Protein AF-A0A2D6B2A4-F1 (afdb_monomer_lite)

Structure (mmCIF, N/CA/C/O backbone):
data_AF-A0A2D6B2A4-F1
#
_entry.id   AF-A0A2D6B2A4-F1
#
loop_
_atom_site.group_PDB
_atom_site.id
_atom_site.type_symbol
_atom_site.label_atom_id
_atom_site.label_alt_id
_atom_site.label_comp_id
_atom_site.label_asym_id
_atom_site.label_entity_id
_atom_site.label_seq_id
_atom_site.pdbx_PDB_ins_code
_atom_site.Cartn_x
_atom_site.Cartn_y
_atom_site.Cartn_z
_atom_site.occupancy
_atom_site.B_iso_or_equiv
_atom_site.auth_seq_id
_atom_site.auth_comp_id
_atom_site.auth_asym_id
_atom_site.auth_atom_id
_atom_site.pdbx_PDB_model_num
ATOM 1 N N . MET A 1 1 ? -21.031 -24.239 17.973 1.00 47.69 1 MET A N 1
ATOM 2 C CA . MET A 1 1 ? -19.742 -23.607 17.623 1.00 47.69 1 MET A CA 1
ATOM 3 C C . MET A 1 1 ? -19.988 -22.759 16.378 1.00 47.69 1 MET A C 1
ATOM 5 O O . MET A 1 1 ? -20.311 -23.331 15.347 1.00 47.69 1 MET A O 1
ATOM 9 N N . LYS A 1 2 ? -20.020 -21.421 16.480 1.00 46.47 2 LYS A N 1
ATOM 10 C CA . LYS A 1 2 ? -20.233 -20.560 15.301 1.00 46.47 2 LYS A CA 1
ATOM 11 C C . LYS A 1 2 ? -18.943 -20.585 14.487 1.00 46.47 2 LYS A C 1
ATOM 13 O O . LYS A 1 2 ? -17.937 -20.054 14.937 1.00 46.47 2 LYS A O 1
ATOM 18 N N . THR A 1 3 ? -18.961 -21.242 13.335 1.00 53.94 3 THR A N 1
ATOM 19 C CA . THR A 1 3 ? -17.903 -21.134 12.332 1.00 53.94 3 THR A CA 1
ATOM 20 C C . THR A 1 3 ? -17.890 -19.697 11.831 1.00 53.94 3 THR A C 1
ATOM 22 O O . THR A 1 3 ? -18.691 -19.321 10.977 1.00 53.94 3 THR A O 1
ATOM 25 N N . THR A 1 4 ? -17.030 -18.862 12.404 1.00 54.84 4 THR A N 1
ATOM 26 C CA . THR A 1 4 ? -16.682 -17.572 11.816 1.00 54.84 4 THR A CA 1
ATOM 27 C C . THR A 1 4 ? -15.958 -17.901 10.518 1.00 54.84 4 THR A C 1
ATOM 29 O O . THR A 1 4 ? -14.784 -18.260 10.531 1.00 54.84 4 THR A O 1
ATOM 32 N N . SER A 1 5 ? -16.676 -17.904 9.396 1.00 58.62 5 SER A N 1
ATOM 33 C CA . SER A 1 5 ? -16.058 -18.050 8.083 1.00 58.62 5 SER A CA 1
ATOM 34 C C . SER A 1 5 ? -15.135 -16.852 7.890 1.00 58.62 5 SER A C 1
ATOM 36 O O . SER A 1 5 ? -15.604 -15.749 7.608 1.00 58.62 5 SER A O 1
ATOM 38 N N . LEU A 1 6 ? -13.836 -17.054 8.114 1.00 61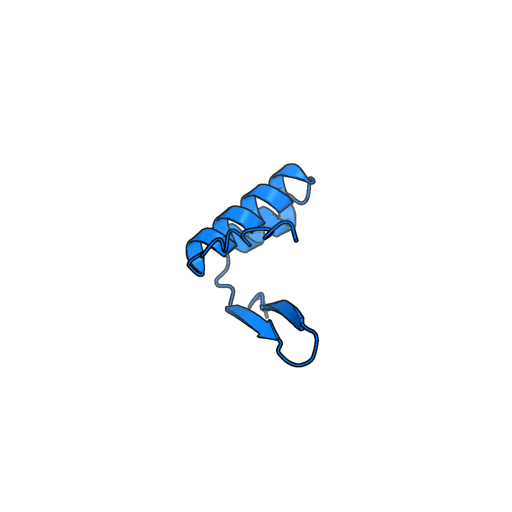.88 6 LEU A N 1
ATOM 39 C CA . LEU A 1 6 ? -12.800 -16.100 7.746 1.00 61.88 6 LEU A CA 1
ATOM 40 C C . LEU A 1 6 ? -12.948 -15.847 6.246 1.00 61.88 6 LEU A C 1
ATOM 42 O O . LEU A 1 6 ? -12.666 -16.715 5.422 1.00 61.88 6 LEU A O 1
ATOM 46 N N . LYS A 1 7 ? -13.479 -14.677 5.892 1.00 72.12 7 LYS A N 1
ATOM 47 C CA . LYS A 1 7 ? -13.483 -14.216 4.510 1.00 72.12 7 LYS A CA 1
ATOM 48 C C . LYS A 1 7 ? -12.084 -13.694 4.225 1.00 72.12 7 LYS A C 1
ATOM 50 O O . LYS A 1 7 ? -11.752 -12.579 4.614 1.00 72.12 7 LYS A O 1
ATOM 55 N N . THR A 1 8 ? -11.262 -14.523 3.598 1.00 74.00 8 THR A N 1
ATOM 56 C CA . THR A 1 8 ? -9.948 -14.103 3.116 1.00 74.00 8 THR A CA 1
ATOM 57 C C . THR A 1 8 ? -10.140 -13.205 1.901 1.00 74.00 8 THR A C 1
ATOM 59 O O . THR A 1 8 ? -10.807 -13.594 0.942 1.00 74.00 8 THR A O 1
ATOM 62 N N . ILE A 1 9 ? -9.578 -12.001 1.952 1.00 75.00 9 ILE A N 1
ATOM 63 C CA . ILE A 1 9 ? -9.540 -11.080 0.817 1.00 75.00 9 ILE A CA 1
ATOM 64 C C . ILE A 1 9 ? -8.131 -11.159 0.240 1.00 75.00 9 ILE A C 1
ATOM 66 O O . ILE A 1 9 ? -7.154 -10.962 0.960 1.00 75.00 9 ILE A O 1
ATOM 70 N N . TYR A 1 10 ? -8.036 -11.491 -1.043 1.00 80.00 10 TYR A N 1
ATOM 71 C CA . TYR A 1 10 ? -6.771 -11.571 -1.758 1.00 80.00 10 TYR A CA 1
ATOM 72 C C . TYR A 1 10 ? -6.573 -10.279 -2.534 1.00 80.00 10 TYR A C 1
ATOM 74 O O . TYR A 1 10 ? -7.443 -9.894 -3.310 1.00 80.00 10 TYR A O 1
ATOM 82 N N . PHE A 1 11 ? -5.430 -9.638 -2.324 1.00 80.19 11 PHE A N 1
ATOM 83 C CA . PHE A 1 11 ? -5.001 -8.498 -3.117 1.00 80.19 11 PHE A CA 1
ATOM 84 C C . PHE A 1 11 ? -3.737 -8.868 -3.875 1.00 80.19 11 PHE A C 1
ATOM 86 O O . PHE A 1 11 ? -2.804 -9.454 -3.318 1.00 80.19 11 PHE A O 1
ATOM 93 N N . THR A 1 12 ? -3.689 -8.492 -5.145 1.00 86.19 12 THR A N 1
ATOM 94 C CA . THR A 1 12 ? -2.418 -8.347 -5.851 1.00 86.19 12 THR A CA 1
ATOM 95 C C . THR A 1 12 ? -1.607 -7.210 -5.223 1.00 86.19 12 THR A C 1
ATOM 97 O O . THR A 1 12 ? -2.140 -6.362 -4.501 1.00 86.19 12 THR A O 1
ATOM 100 N N . LYS A 1 13 ? -0.300 -7.164 -5.505 1.00 82.06 13 LYS A N 1
ATOM 101 C CA . LYS A 1 13 ? 0.559 -6.061 -5.046 1.00 82.06 13 LYS A CA 1
ATOM 102 C C . LYS A 1 13 ? -0.006 -4.701 -5.478 1.00 82.06 13 LYS A C 1
ATOM 104 O O . LYS A 1 13 ? -0.070 -3.787 -4.662 1.00 82.06 13 LYS A O 1
ATOM 109 N N . ASP A 1 14 ? -0.484 -4.589 -6.713 1.00 84.56 14 ASP A N 1
ATOM 110 C CA . 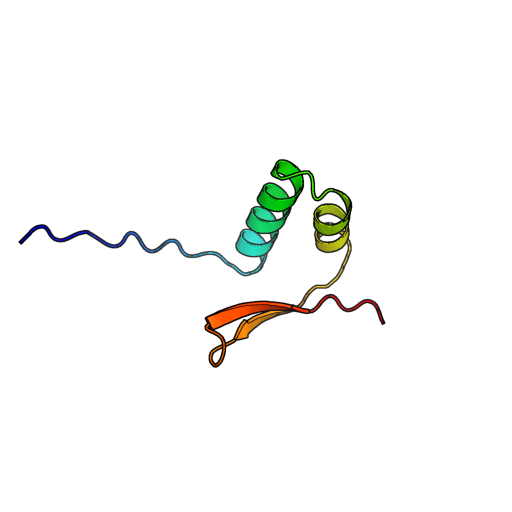ASP A 1 14 ? -1.007 -3.332 -7.254 1.00 84.56 14 ASP A CA 1
ATOM 111 C C . ASP A 1 14 ? -2.329 -2.910 -6.603 1.00 84.56 14 ASP A C 1
ATOM 113 O O . ASP A 1 14 ? -2.510 -1.735 -6.281 1.00 84.56 14 ASP A O 1
ATOM 117 N N . GLU A 1 15 ? -3.236 -3.853 -6.335 1.00 88.38 15 GLU A N 1
ATOM 118 C CA . GLU A 1 15 ? -4.488 -3.550 -5.631 1.00 88.38 15 GLU A CA 1
ATOM 119 C C . GLU A 1 15 ? -4.238 -3.153 -4.174 1.00 88.38 15 GLU A C 1
ATOM 121 O O . GLU A 1 15 ? -4.862 -2.212 -3.679 1.00 88.38 15 GLU A O 1
ATOM 126 N N . LEU A 1 16 ? -3.291 -3.814 -3.499 1.00 86.56 16 LEU A N 1
ATOM 127 C CA . LEU A 1 16 ? -2.877 -3.435 -2.149 1.00 86.56 16 LEU A CA 1
ATOM 128 C C . LEU A 1 16 ? -2.295 -2.018 -2.146 1.00 86.56 16 LEU A C 1
ATOM 130 O O . LEU A 1 16 ? -2.696 -1.188 -1.331 1.00 86.56 16 LEU A O 1
ATOM 134 N N . LYS A 1 17 ? -1.420 -1.703 -3.108 1.00 86.50 17 LYS A N 1
ATOM 135 C CA . LYS A 1 17 ? -0.864 -0.356 -3.284 1.00 86.50 17 LYS A CA 1
ATOM 136 C C . LYS A 1 17 ? -1.963 0.685 -3.495 1.00 86.50 17 LYS A C 1
ATOM 138 O O . LYS A 1 17 ? -1.951 1.726 -2.839 1.00 86.50 17 LYS A O 1
ATOM 143 N N . ALA A 1 18 ? -2.927 0.409 -4.371 1.00 89.19 18 ALA A N 1
ATOM 144 C CA . ALA A 1 18 ? -4.046 1.311 -4.637 1.00 89.19 18 ALA A CA 1
ATOM 145 C C . ALA A 1 18 ? -4.912 1.546 -3.387 1.00 89.19 18 ALA A C 1
ATOM 147 O O . ALA A 1 18 ? -5.260 2.690 -3.083 1.00 89.19 18 ALA A O 1
ATOM 148 N N . ALA A 1 19 ? -5.208 0.488 -2.626 1.00 88.94 19 ALA A N 1
ATOM 149 C CA . ALA A 1 19 ? -5.960 0.584 -1.378 1.00 88.94 19 ALA A CA 1
ATOM 150 C C . ALA A 1 19 ? -5.224 1.431 -0.326 1.00 88.94 19 ALA A C 1
ATOM 152 O O . ALA A 1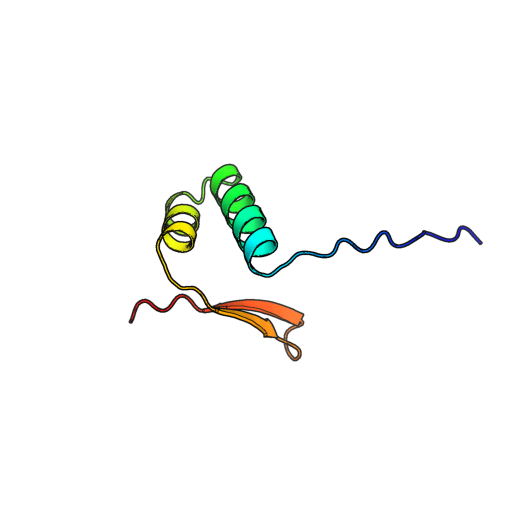 19 ? -5.835 2.289 0.313 1.00 88.94 19 ALA A O 1
ATOM 153 N N . MET A 1 20 ? -3.906 1.254 -0.189 1.00 88.06 20 MET A N 1
ATOM 154 C CA . MET A 1 20 ? -3.079 2.057 0.718 1.00 88.06 20 MET A CA 1
ATOM 155 C C . MET A 1 20 ? -3.035 3.532 0.317 1.00 88.06 20 MET A C 1
ATOM 157 O O . MET A 1 20 ? -3.182 4.400 1.176 1.00 88.06 20 MET A O 1
ATOM 161 N N . ILE A 1 21 ? -2.884 3.830 -0.978 1.00 90.50 21 ILE A N 1
ATOM 162 C CA . ILE A 1 21 ? -2.929 5.207 -1.495 1.00 90.50 21 ILE A CA 1
ATOM 163 C C . ILE A 1 21 ? -4.270 5.858 -1.144 1.00 90.50 21 ILE A C 1
ATOM 165 O O . ILE A 1 21 ? -4.287 6.981 -0.638 1.00 90.50 21 ILE A O 1
ATOM 169 N N . GLY A 1 22 ? -5.381 5.152 -1.375 1.00 91.38 22 GLY A N 1
ATOM 170 C CA . GLY A 1 22 ? -6.721 5.636 -1.045 1.00 91.38 22 GLY A CA 1
ATOM 171 C C . GLY A 1 22 ? -6.897 5.898 0.450 1.00 91.38 22 GLY A C 1
ATOM 172 O O . GLY A 1 22 ? -7.399 6.954 0.835 1.00 91.38 22 GLY A O 1
ATOM 173 N N . TYR A 1 23 ? -6.425 4.978 1.293 1.00 90.75 23 TYR A N 1
ATOM 174 C CA . TYR A 1 23 ? -6.458 5.136 2.745 1.00 90.75 23 TYR A CA 1
ATOM 175 C C . TYR A 1 23 ? -5.654 6.358 3.211 1.00 90.75 23 TYR A C 1
ATOM 177 O O . TYR A 1 23 ? -6.179 7.197 3.939 1.00 90.75 23 TYR A O 1
ATOM 185 N N . LEU A 1 24 ? -4.409 6.505 2.751 1.00 89.50 24 LEU A N 1
ATOM 186 C CA . LEU A 1 24 ? -3.542 7.629 3.116 1.00 89.50 24 LEU A CA 1
ATOM 187 C C . LEU A 1 24 ? -4.119 8.967 2.646 1.00 89.50 24 LEU A C 1
ATOM 189 O O . LEU A 1 24 ? -4.138 9.937 3.402 1.00 89.50 24 LEU A O 1
ATOM 193 N N . ALA A 1 25 ? -4.660 9.018 1.428 1.00 90.06 25 ALA A N 1
ATOM 194 C CA . ALA A 1 25 ? -5.334 10.209 0.924 1.00 90.06 25 ALA A CA 1
ATOM 195 C C . ALA A 1 25 ? -6.547 10.595 1.792 1.00 90.06 25 ALA A C 1
ATOM 197 O O . ALA A 1 25 ? -6.745 11.780 2.067 1.00 90.06 25 ALA A O 1
ATOM 198 N N . ALA A 1 26 ? -7.324 9.610 2.257 1.00 92.06 26 ALA A N 1
ATOM 199 C CA . ALA A 1 26 ? -8.472 9.824 3.138 1.00 92.06 26 ALA A CA 1
ATOM 200 C C . ALA A 1 26 ? -8.072 10.270 4.556 1.00 92.06 26 ALA A C 1
ATOM 202 O O . ALA A 1 26 ? -8.784 11.067 5.161 1.00 92.06 26 ALA A O 1
ATOM 203 N N . GLN A 1 27 ? -6.923 9.811 5.061 1.00 92.62 27 GLN A N 1
ATOM 204 C CA . GLN A 1 27 ? -6.359 10.227 6.354 1.00 92.62 27 GLN A CA 1
ATO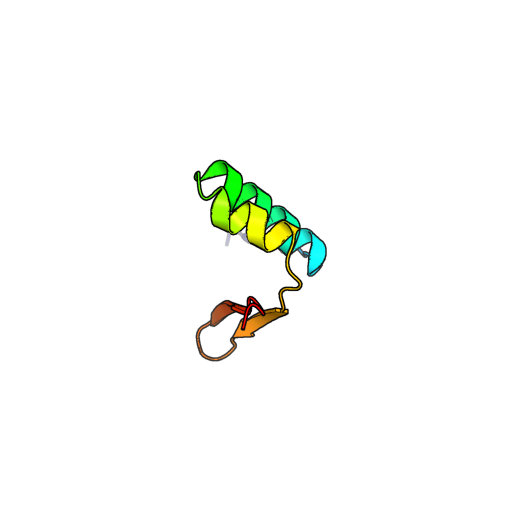M 205 C C . GLN A 1 27 ? -5.701 11.618 6.321 1.00 92.62 27 GLN A C 1
ATOM 207 O O . GLN A 1 27 ? -5.266 12.122 7.350 1.00 92.62 27 GLN A O 1
ATOM 212 N N . GLY A 1 28 ? -5.632 12.267 5.154 1.00 87.81 28 GLY A N 1
ATOM 213 C CA . GLY A 1 28 ? -4.987 13.574 5.000 1.00 87.81 28 GLY A CA 1
ATOM 214 C C . GLY A 1 28 ? -3.482 13.506 4.724 1.00 87.81 28 GLY A C 1
ATOM 215 O O . GLY A 1 28 ? -2.858 14.548 4.523 1.00 87.81 28 GLY A O 1
ATOM 216 N N . GLU A 1 29 ? -2.918 12.305 4.588 1.00 88.12 29 GLU A N 1
ATOM 217 C CA . GLU A 1 29 ? -1.515 12.041 4.247 1.00 88.12 29 GLU A CA 1
ATOM 218 C C . GLU A 1 29 ? -1.264 12.221 2.738 1.00 88.12 29 GLU A C 1
ATOM 220 O O . GLU A 1 29 ? -0.896 11.305 1.990 1.00 88.12 29 GLU A O 1
ATOM 225 N N . LYS A 1 30 ? -1.510 13.439 2.244 1.00 84.81 30 LYS A N 1
ATOM 226 C CA . LYS A 1 30 ? -1.441 13.784 0.812 1.00 84.81 30 LYS A CA 1
ATOM 227 C C . LYS A 1 30 ? -0.036 13.628 0.235 1.00 84.81 30 LYS A C 1
ATOM 229 O O . LYS A 1 30 ? 0.105 13.186 -0.900 1.00 84.81 30 LYS A O 1
ATOM 234 N N . THR A 1 31 ? 0.998 13.958 1.005 1.00 85.31 31 THR A N 1
ATOM 235 C CA . THR A 1 31 ? 2.393 13.842 0.559 1.00 85.31 31 THR A CA 1
ATOM 236 C C . THR A 1 31 ? 2.783 12.380 0.358 1.00 85.31 31 THR A C 1
ATOM 238 O O . THR A 1 31 ? 3.290 12.022 -0.702 1.00 85.31 31 THR A O 1
ATOM 241 N N . LEU A 1 32 ? 2.480 11.520 1.335 1.00 82.69 32 LEU A N 1
ATOM 242 C CA . LEU A 1 32 ? 2.786 10.089 1.276 1.00 82.69 32 LEU A CA 1
ATOM 243 C C . LEU A 1 32 ? 1.967 9.369 0.200 1.00 82.69 32 LEU A C 1
ATOM 245 O O . LEU A 1 32 ? 2.520 8.599 -0.581 1.00 82.69 32 LEU A O 1
ATOM 249 N N . SER A 1 33 ? 0.667 9.656 0.099 1.00 87.56 33 SER A N 1
ATOM 250 C CA . SER A 1 33 ? -0.173 9.085 -0.964 1.00 87.56 33 SER A CA 1
A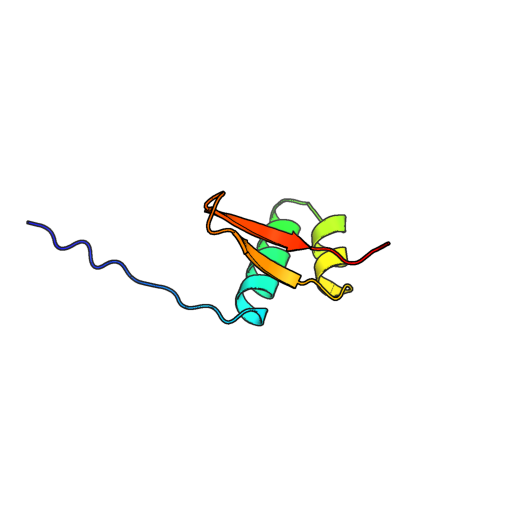TOM 251 C C . SER A 1 33 ? 0.315 9.485 -2.360 1.00 87.56 33 SER A C 1
ATOM 253 O O . SER A 1 33 ? 0.445 8.625 -3.228 1.00 87.56 33 SER A O 1
ATOM 255 N N . GLN A 1 34 ? 0.664 10.758 -2.582 1.00 85.94 34 GLN A N 1
ATOM 256 C CA . GLN A 1 34 ? 1.231 11.206 -3.860 1.00 85.94 34 GLN A CA 1
ATOM 257 C C . GLN A 1 34 ? 2.607 10.603 -4.144 1.00 85.94 34 GLN A C 1
ATOM 259 O O . GLN A 1 34 ? 2.908 10.303 -5.301 1.00 85.94 34 GLN A O 1
ATOM 264 N N . PHE A 1 35 ? 3.438 10.422 -3.118 1.00 84.44 35 PHE A N 1
ATOM 265 C CA . PHE A 1 35 ? 4.728 9.761 -3.265 1.00 84.44 35 PHE A CA 1
ATOM 266 C C . PHE A 1 35 ? 4.543 8.311 -3.723 1.00 84.44 35 PHE A C 1
ATOM 268 O O . PHE A 1 35 ? 5.139 7.902 -4.714 1.00 84.44 35 PHE A O 1
ATOM 275 N N . LEU A 1 36 ? 3.651 7.553 -3.081 1.00 84.75 36 LEU A N 1
ATOM 276 C CA . LEU A 1 36 ? 3.362 6.170 -3.469 1.00 84.75 36 LEU A CA 1
ATOM 277 C C . LEU A 1 36 ? 2.790 6.056 -4.887 1.00 84.75 36 LEU A C 1
ATOM 279 O O . LEU A 1 36 ? 3.061 5.071 -5.570 1.00 84.75 36 LEU A O 1
ATOM 283 N N . VAL A 1 37 ? 2.045 7.058 -5.360 1.00 85.12 37 VAL A N 1
ATOM 284 C CA . VAL A 1 37 ? 1.581 7.117 -6.757 1.00 85.12 37 VAL A CA 1
ATOM 285 C C . VAL A 1 37 ? 2.751 7.253 -7.736 1.00 85.12 37 VAL A C 1
ATOM 287 O O . VAL A 1 37 ? 2.746 6.608 -8.780 1.00 85.12 37 VAL A O 1
ATOM 290 N N . LYS A 1 38 ? 3.735 8.102 -7.425 1.00 82.94 38 LYS A N 1
ATOM 291 C CA . LYS A 1 38 ? 4.804 8.485 -8.363 1.00 82.94 38 LYS A CA 1
ATOM 292 C C . LYS A 1 38 ? 6.026 7.574 -8.310 1.00 82.94 38 LYS A C 1
ATOM 294 O O . LYS A 1 38 ? 6.703 7.420 -9.322 1.00 82.94 38 LYS A O 1
ATOM 299 N N . SER A 1 39 ? 6.313 6.993 -7.152 1.00 76.44 39 SER A N 1
ATOM 300 C CA . SER A 1 39 ? 7.549 6.255 -6.914 1.00 76.44 39 SER A CA 1
ATOM 301 C C . SER A 1 39 ? 7.375 4.758 -7.159 1.00 76.44 39 SER A C 1
ATOM 303 O O . SER A 1 39 ? 6.357 4.145 -6.805 1.00 76.44 39 SER A O 1
ATOM 305 N N . ALA A 1 40 ? 8.418 4.148 -7.728 1.00 69.50 40 ALA A N 1
ATOM 306 C CA . ALA A 1 40 ? 8.610 2.712 -7.611 1.00 69.50 40 ALA A CA 1
ATOM 307 C C . ALA A 1 40 ? 8.783 2.392 -6.120 1.00 69.50 40 ALA A C 1
ATOM 309 O O . ALA A 1 40 ? 9.624 2.979 -5.442 1.00 69.50 40 ALA A O 1
ATOM 310 N N . CYS A 1 41 ? 7.936 1.512 -5.594 1.00 74.00 41 CYS A N 1
ATOM 311 C CA . CYS A 1 41 ? 7.995 1.094 -4.202 1.00 74.00 41 CYS A CA 1
ATOM 312 C C . CYS A 1 41 ? 8.017 -0.427 -4.151 1.00 74.00 41 CYS A C 1
ATOM 314 O O . CYS A 1 41 ? 7.236 -1.094 -4.838 1.00 74.00 41 CYS A O 1
ATOM 316 N N . VAL A 1 42 ? 8.908 -0.970 -3.332 1.00 79.00 42 VAL A N 1
ATOM 317 C CA . VAL A 1 42 ? 8.925 -2.399 -3.038 1.00 79.00 42 VAL A CA 1
ATOM 318 C C . VAL A 1 42 ? 8.045 -2.614 -1.813 1.00 79.00 42 VAL A C 1
ATOM 320 O O . VAL A 1 42 ? 8.237 -1.976 -0.781 1.00 79.00 42 VAL A O 1
ATOM 323 N N . MET A 1 43 ? 7.034 -3.468 -1.970 1.00 80.62 43 MET A N 1
ATOM 324 C CA . MET A 1 43 ? 6.155 -3.902 -0.887 1.00 80.62 43 MET A CA 1
ATOM 325 C C . MET A 1 43 ? 6.502 -5.335 -0.534 1.00 80.62 43 MET A C 1
ATOM 327 O O . MET A 1 43 ? 6.326 -6.242 -1.361 1.00 80.62 43 MET A O 1
ATOM 331 N N . GLU A 1 44 ? 6.970 -5.526 0.690 1.00 82.81 44 GLU A N 1
ATOM 332 C CA . GLU A 1 44 ? 7.322 -6.831 1.228 1.00 82.81 44 GLU A CA 1
ATOM 333 C C . GLU A 1 44 ? 6.697 -7.021 2.599 1.00 82.81 44 GLU A C 1
ATOM 335 O O . GLU A 1 44 ? 6.585 -6.093 3.395 1.00 82.81 44 GLU A O 1
ATOM 340 N N . TRP A 1 45 ? 6.256 -8.248 2.857 1.00 83.62 45 TRP A N 1
ATOM 341 C CA . TRP A 1 45 ? 5.772 -8.626 4.172 1.00 83.62 45 TRP A CA 1
ATOM 342 C C . TRP A 1 45 ? 6.940 -9.177 4.980 1.00 83.62 45 TRP A C 1
ATOM 344 O O . TRP A 1 45 ? 7.503 -10.218 4.624 1.00 83.62 45 TRP A O 1
ATOM 354 N N . SER A 1 46 ? 7.294 -8.487 6.059 1.00 83.44 46 SER A N 1
ATOM 355 C CA . SER A 1 46 ? 8.293 -8.963 7.007 1.00 83.44 46 SER A CA 1
ATOM 356 C C . SER A 1 46 ? 7.730 -10.147 7.780 1.00 83.44 46 SER A C 1
ATOM 358 O O . SER A 1 46 ? 6.687 -10.050 8.426 1.00 83.44 46 SER A O 1
ATOM 360 N N . ARG A 1 47 ? 8.420 -11.289 7.723 1.00 83.75 47 ARG A N 1
ATOM 361 C CA . ARG A 1 47 ? 8.056 -12.460 8.536 1.00 83.75 47 ARG A CA 1
ATOM 362 C C . ARG A 1 47 ? 8.484 -12.314 9.992 1.00 83.75 47 ARG A C 1
ATOM 364 O O . ARG A 1 47 ? 7.923 -12.996 10.838 1.00 83.75 47 ARG A O 1
ATOM 371 N N . ASP A 1 48 ? 9.445 -11.434 10.257 1.00 87.38 48 ASP A N 1
ATOM 372 C CA . ASP A 1 48 ? 10.038 -11.270 11.582 1.00 87.38 48 ASP A CA 1
ATOM 373 C C . ASP A 1 48 ? 9.267 -10.249 12.423 1.00 87.38 48 ASP A C 1
ATOM 375 O O . ASP 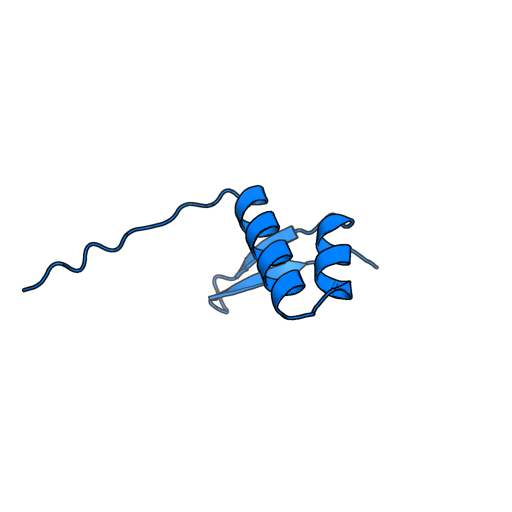A 1 48 ? 9.105 -10.438 13.625 1.00 87.38 48 ASP A O 1
ATOM 379 N N . THR A 1 49 ? 8.774 -9.179 11.792 1.00 85.94 49 THR A N 1
ATOM 380 C CA . THR A 1 49 ? 8.022 -8.114 12.476 1.00 85.94 49 THR A CA 1
ATOM 381 C C . THR A 1 49 ? 6.515 -8.192 12.246 1.00 85.94 49 THR A C 1
ATOM 383 O O . THR A 1 49 ? 5.775 -7.460 12.889 1.00 85.94 49 THR A O 1
ATOM 386 N N . GLU A 1 50 ? 6.054 -9.079 11.356 1.00 85.50 50 GLU A N 1
ATOM 387 C CA . GLU A 1 50 ? 4.653 -9.170 10.913 1.00 85.50 50 GLU A CA 1
ATOM 388 C C . GLU A 1 50 ? 4.102 -7.845 10.347 1.00 85.50 50 GLU A C 1
ATOM 390 O O . GLU A 1 50 ? 2.901 -7.580 10.384 1.00 85.50 50 GLU A O 1
ATOM 395 N N . GLU A 1 51 ? 4.983 -7.012 9.791 1.00 82.75 51 GLU A N 1
ATOM 396 C CA . GLU A 1 51 ? 4.640 -5.709 9.226 1.00 82.75 51 GLU A CA 1
ATOM 397 C C . GLU A 1 51 ? 4.777 -5.696 7.701 1.00 82.75 51 GLU A C 1
ATOM 399 O O . GLU A 1 51 ? 5.644 -6.349 7.109 1.00 82.75 51 GLU A O 1
ATOM 404 N N . LEU A 1 52 ? 3.940 -4.880 7.058 1.00 81.75 52 LEU A N 1
ATOM 405 C CA . LEU A 1 52 ? 4.110 -4.523 5.657 1.00 81.75 52 LEU A CA 1
ATOM 406 C C . LEU A 1 52 ? 5.176 -3.431 5.544 1.00 81.75 52 LEU A C 1
ATOM 408 O O . LEU A 1 52 ? 4.945 -2.284 5.928 1.00 81.75 52 LEU A O 1
ATOM 412 N N . ILE A 1 53 ? 6.322 -3.778 4.970 1.00 81.44 53 ILE A N 1
ATOM 413 C CA . ILE A 1 53 ? 7.407 -2.841 4.708 1.00 81.44 53 ILE A CA 1
ATOM 414 C C . ILE A 1 53 ? 7.198 -2.222 3.328 1.00 81.44 53 ILE A C 1
ATOM 416 O O . ILE A 1 53 ? 7.100 -2.911 2.309 1.00 81.44 53 ILE A O 1
ATOM 420 N N . LEU A 1 54 ? 7.147 -0.893 3.316 1.00 78.19 54 LEU A N 1
ATOM 421 C CA . LEU A 1 54 ? 7.172 -0.068 2.117 1.00 78.19 54 LEU A CA 1
ATOM 422 C C . LEU A 1 54 ? 8.565 0.535 1.969 1.00 78.19 54 LEU A C 1
ATOM 424 O O . LEU A 1 54 ? 8.881 1.555 2.583 1.00 78.19 54 LEU A O 1
ATOM 428 N N . SER A 1 55 ? 9.395 -0.073 1.128 1.00 75.75 55 SER A N 1
ATOM 429 C CA . SER A 1 55 ? 10.677 0.517 0.756 1.00 75.75 55 SER A CA 1
ATOM 430 C C . SER A 1 55 ? 10.449 1.517 -0.367 1.00 75.75 55 SER A C 1
ATOM 432 O O . SER A 1 55 ? 10.165 1.171 -1.519 1.00 75.75 55 SER A O 1
ATOM 434 N N . MET A 1 56 ? 10.536 2.783 0.010 1.00 73.81 56 MET A N 1
ATOM 435 C CA . MET A 1 56 ? 10.489 3.921 -0.887 1.00 73.81 56 MET A CA 1
ATOM 436 C C . MET A 1 56 ? 11.912 4.174 -1.381 1.00 73.81 56 MET A C 1
ATOM 438 O O . MET A 1 56 ? 12.724 4.719 -0.644 1.00 73.81 56 MET A O 1
ATOM 442 N N . SER A 1 57 ? 12.234 3.734 -2.600 1.00 61.53 57 SER A N 1
ATOM 443 C CA . SER A 1 57 ? 13.508 4.084 -3.230 1.00 61.53 57 SER A CA 1
ATOM 444 C C . SER A 1 57 ? 13.478 5.570 -3.568 1.00 61.53 57 SER A C 1
ATOM 446 O O . SER A 1 57 ? 12.911 5.981 -4.578 1.00 61.53 57 SER A O 1
ATOM 448 N N . GLY A 1 58 ? 14.039 6.380 -2.688 1.00 53.72 58 GLY A N 1
ATOM 449 C CA . GLY A 1 58 ? 14.297 7.786 -2.934 1.00 53.72 58 GLY A CA 1
ATOM 450 C C . GLY A 1 58 ? 15.583 8.136 -2.222 1.00 53.72 58 GLY A C 1
ATOM 451 O O . GLY A 1 58 ? 15.479 8.703 -1.152 1.00 53.72 58 GLY A O 1
ATOM 452 N N . ASP A 1 59 ? 16.717 7.733 -2.804 1.00 36.94 59 ASP A N 1
ATOM 453 C CA . ASP A 1 59 ? 18.077 7.864 -2.248 1.00 36.94 59 ASP A CA 1
ATOM 454 C C . ASP A 1 59 ? 18.284 7.350 -0.806 1.00 36.94 59 ASP A C 1
ATOM 456 O O . ASP A 1 59 ? 17.766 7.931 0.172 1.00 36.94 59 ASP A O 1
#

Radius of gyration: 14.51 Å; chains: 1; bounding box: 38×37×26 Å

Foldseek 3Di:
DDPPPPPDDDDDPVRVLVVVLVVCVVVVVPVVSVLSVPFDWDWDQDPVVRDTDTHGPDD

Secondary structure (DSSP, 8-state):
-------PPP--HHHHHHHHHHHHHHTT-HHHHHHHHHS-EEEEE-TTT--EEEEE---

Sequence (59 aa):
MKTTSLKTIYFTKDELKAAMIGYLAAQGEKTLSQFLVKSACVMEWSRDTEELILSMSGD

pLDDT: mean 78.97, std 12.53, range [36.94, 92.62]